Protein AF-A0A6I9Y5V4-F1 (afdb_monomer)

pLDDT: mean 73.1, std 20.0, range [37.16, 97.75]

Solvent-accessible surface area (backbone atoms only — not comparable to full-atom values): 10342 Å² total; per-residue (Å²): 144,79,85,85,80,93,78,86,77,80,75,78,77,78,80,74,72,78,71,80,54,76,65,63,62,58,55,57,69,71,61,66,76,75,81,73,72,85,75,82,72,54,74,66,55,50,51,52,48,50,53,52,52,49,55,50,53,53,50,52,48,31,56,51,66,68,37,91,86,42,64,60,71,66,51,45,74,72,43,96,51,48,67,62,51,52,43,30,58,75,68,46,69,89,68,53,70,66,59,52,52,53,46,42,72,68,62,25,73,72,40,56,54,48,51,48,60,58,56,60,53,62,74,74,69,70,80,81,78,92,78,78,71,80,78,62,62,59,62,54,51,54,53,51,51,55,52,51,56,52,52,57,60,57,60,73,68,69,82,77,129

InterPro domains:
  IPR019358 NEMP family [PF10225] (25-96)
  IPR019358 NEMP family [PTHR13598] (23-137)

Nearest PDB structures (foldseek):
  8g5v-assembly1_K  TM=2.481E-01  e=5.132E+00  Hepatitis B virus
  7pzm-assembly1_D  TM=2.544E-01  e=9.796E+00  Hepatitis B virus ayw/France/Tiollais/1979

Foldseek 3Di:
DDDDDDDPPPPPPPPPPPDPPCVVVVVVVVPPPPPPDDDDDDPVRVVVCVVVVVVVVLVVVLVQCPDPPDPLVVVCVPDPDSPLVVVSSVPDDNDDPVNVVVCCVVCNPVNVVVVCVVVVVVVVPDDDPPDDDPPPVVVVVVVVVVVVVVVVVVVVVPPDD

Organism: NCBI:txid35019

Structure (mmCIF, N/CA/C/O backbone):
data_AF-A0A6I9Y5V4-F1
#
_entry.id   AF-A0A6I9Y5V4-F1
#
loop_
_atom_site.group_PDB
_atom_site.id
_atom_site.type_symbol
_atom_site.label_atom_id
_atom_site.label_alt_id
_atom_site.label_comp_id
_atom_site.label_asym_id
_atom_site.label_entity_id
_atom_site.label_seq_id
_atom_site.pdbx_PDB_ins_code
_atom_site.Cartn_x
_atom_site.Cartn_y
_atom_site.Cartn_z
_atom_site.occupancy
_atom_site.B_iso_or_equiv
_atom_site.auth_seq_id
_atom_site.auth_comp_id
_atom_site.auth_asym_id
_atom_site.auth_atom_id
_atom_site.pdbx_PDB_model_num
ATOM 1 N N . MET A 1 1 ? 68.248 -18.254 -46.760 1.00 48.34 1 MET A N 1
ATOM 2 C CA . MET A 1 1 ? 68.860 -18.888 -45.577 1.00 48.34 1 MET A CA 1
ATOM 3 C C . MET A 1 1 ? 69.108 -17.812 -44.529 1.00 48.34 1 MET A C 1
ATOM 5 O O . MET A 1 1 ? 70.179 -17.240 -44.521 1.00 48.34 1 MET A O 1
ATOM 9 N N . TYR A 1 2 ? 68.088 -17.504 -43.722 1.00 39.59 2 TYR A N 1
ATOM 10 C CA . TYR A 1 2 ? 68.187 -16.904 -42.384 1.00 39.59 2 TYR A CA 1
ATOM 11 C C . TYR A 1 2 ? 66.935 -17.351 -41.604 1.00 39.59 2 TYR A C 1
ATOM 13 O O . TYR A 1 2 ? 65.843 -17.314 -42.178 1.00 39.59 2 TYR A O 1
ATOM 21 N N . PRO A 1 3 ? 67.082 -17.871 -40.374 1.00 49.44 3 PRO A N 1
ATOM 22 C CA . PRO A 1 3 ? 66.002 -18.517 -39.633 1.00 49.44 3 PRO A CA 1
ATOM 23 C C . PRO A 1 3 ? 65.113 -17.515 -38.881 1.00 49.44 3 PRO A C 1
ATOM 25 O O . PRO A 1 3 ? 65.566 -16.465 -38.434 1.00 49.44 3 PRO A O 1
ATOM 28 N N . ILE A 1 4 ? 63.848 -17.897 -38.708 1.00 50.53 4 ILE A N 1
ATOM 29 C CA . ILE A 1 4 ? 62.885 -17.301 -37.772 1.00 50.53 4 ILE A CA 1
ATOM 30 C C . ILE A 1 4 ? 63.224 -17.818 -36.358 1.00 50.53 4 ILE A C 1
ATOM 32 O O . ILE A 1 4 ? 63.653 -18.967 -36.229 1.00 50.53 4 ILE A O 1
ATOM 36 N N . PRO A 1 5 ? 62.980 -17.042 -35.289 1.00 52.78 5 PRO A N 1
ATOM 37 C CA . PRO A 1 5 ? 62.031 -17.569 -34.312 1.00 52.78 5 PRO A CA 1
ATOM 38 C C . PRO A 1 5 ? 61.052 -16.514 -33.788 1.00 52.78 5 PRO A C 1
ATOM 40 O O . PRO A 1 5 ? 61.414 -15.429 -33.337 1.00 52.78 5 PRO A O 1
ATOM 43 N N . PHE A 1 6 ? 59.779 -16.902 -33.821 1.00 48.88 6 PHE A N 1
ATOM 44 C CA . PHE A 1 6 ? 58.687 -16.297 -33.081 1.00 48.88 6 PHE A CA 1
ATOM 45 C C . PHE A 1 6 ? 58.982 -16.373 -31.579 1.00 48.88 6 PHE A C 1
ATOM 47 O O . PHE A 1 6 ? 59.198 -17.456 -31.040 1.00 48.88 6 PHE A O 1
ATOM 54 N N . GLY A 1 7 ? 58.943 -15.227 -30.905 1.00 45.19 7 GLY A N 1
ATOM 55 C CA . GLY A 1 7 ? 59.031 -15.120 -29.452 1.00 45.19 7 GLY A CA 1
ATOM 56 C C . GLY A 1 7 ? 57.917 -14.225 -28.922 1.00 45.19 7 GLY A C 1
ATOM 57 O O . GLY A 1 7 ? 58.165 -13.084 -28.551 1.00 45.19 7 GLY A O 1
ATOM 58 N N . PHE A 1 8 ? 56.676 -14.719 -28.905 1.00 43.25 8 PHE A N 1
ATOM 59 C CA . PHE A 1 8 ? 55.602 -14.083 -28.140 1.00 43.25 8 PHE A CA 1
ATOM 60 C C . PHE A 1 8 ? 55.718 -14.533 -26.682 1.00 43.25 8 PHE A C 1
ATOM 62 O O . PHE A 1 8 ? 55.205 -15.576 -26.285 1.00 43.25 8 PHE A O 1
ATOM 69 N N . GLN A 1 9 ? 56.426 -13.743 -25.876 1.00 44.72 9 GLN A N 1
ATOM 70 C CA . GLN A 1 9 ? 56.442 -13.904 -24.428 1.00 44.72 9 GLN A CA 1
ATOM 71 C C . GLN A 1 9 ? 55.086 -13.436 -23.872 1.00 44.72 9 GLN A C 1
ATOM 73 O O . GLN A 1 9 ? 54.859 -12.237 -23.706 1.00 44.72 9 GLN A O 1
ATOM 78 N N . ILE A 1 10 ? 54.178 -14.363 -23.558 1.00 51.84 10 ILE A N 1
ATOM 79 C CA . ILE A 1 10 ? 53.015 -14.052 -22.718 1.00 51.84 10 ILE A CA 1
ATOM 80 C C . ILE A 1 10 ? 53.559 -13.776 -21.313 1.00 51.84 10 ILE A C 1
ATOM 8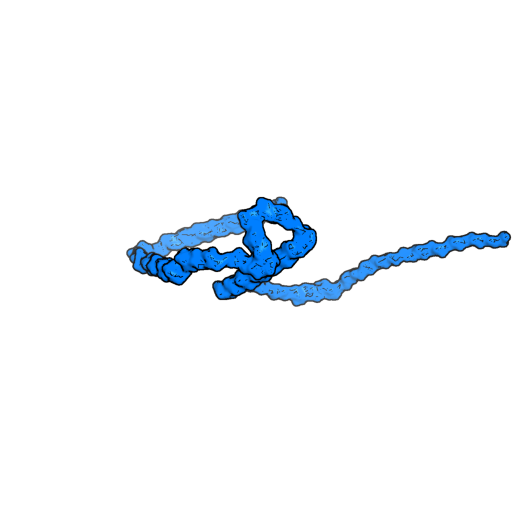2 O O . ILE A 1 10 ? 53.843 -14.693 -20.545 1.00 51.84 10 ILE A O 1
ATOM 86 N N . ARG A 1 11 ? 53.760 -12.500 -20.971 1.00 47.22 11 ARG A N 1
ATOM 87 C CA . ARG A 1 11 ? 53.973 -12.102 -19.577 1.00 47.22 11 ARG A CA 1
ATOM 88 C C . ARG A 1 11 ? 52.637 -12.302 -18.871 1.00 47.22 11 ARG A C 1
ATOM 90 O O . ARG A 1 11 ? 51.724 -11.503 -19.058 1.00 47.22 11 ARG A O 1
ATOM 97 N N . SER A 1 12 ? 52.507 -13.375 -18.092 1.00 46.12 12 SER A N 1
ATOM 98 C CA . SER A 1 12 ? 51.396 -13.519 -17.158 1.00 46.12 12 SER A CA 1
ATOM 99 C C . SER A 1 12 ? 51.428 -12.319 -16.213 1.00 46.12 12 SER A C 1
ATOM 101 O O . SER A 1 12 ? 52.337 -12.192 -15.388 1.00 46.12 12 SER A O 1
ATOM 103 N N . ALA A 1 13 ? 50.463 -11.415 -16.342 1.00 49.06 13 ALA A N 1
ATOM 104 C CA . ALA A 1 13 ? 50.184 -10.461 -15.289 1.00 49.06 13 ALA A CA 1
ATOM 105 C C . ALA A 1 13 ? 49.604 -11.272 -14.127 1.00 49.06 13 ALA A C 1
ATOM 107 O O . ALA A 1 13 ? 48.430 -11.631 -14.129 1.00 49.06 13 ALA A O 1
ATOM 108 N N . ILE A 1 14 ? 50.455 -11.633 -13.167 1.00 57.59 14 ILE A N 1
ATOM 109 C CA . ILE A 1 14 ? 49.992 -12.055 -11.850 1.00 57.59 14 ILE A CA 1
ATOM 110 C C . ILE A 1 14 ? 49.216 -10.853 -11.320 1.00 57.59 14 ILE A C 1
ATOM 112 O O . ILE A 1 14 ? 49.801 -9.819 -10.999 1.00 57.59 14 ILE A O 1
ATOM 116 N N . PHE A 1 15 ? 47.890 -10.959 -11.313 1.00 41.75 15 PHE A N 1
ATOM 117 C CA . PHE A 1 15 ? 47.042 -10.031 -10.590 1.00 41.75 15 PHE A CA 1
A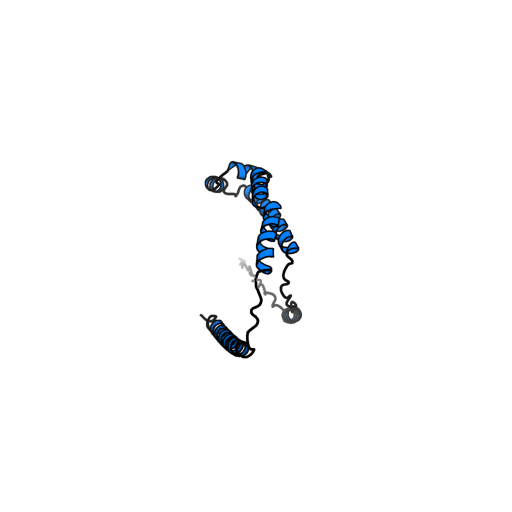TOM 118 C C . PHE A 1 15 ? 47.315 -10.281 -9.110 1.00 41.75 15 PHE A C 1
ATOM 120 O O . PHE A 1 15 ? 46.701 -11.137 -8.474 1.00 41.75 15 PHE A O 1
ATOM 127 N N . THR A 1 16 ? 48.329 -9.601 -8.580 1.00 54.75 16 THR A N 1
ATOM 128 C CA . THR A 1 16 ? 48.567 -9.535 -7.146 1.00 54.75 16 THR A CA 1
ATOM 129 C C . THR A 1 16 ? 47.340 -8.869 -6.550 1.00 54.75 16 THR A C 1
ATOM 131 O O . THR A 1 16 ? 47.178 -7.654 -6.652 1.00 54.75 16 THR A O 1
ATOM 134 N N . VAL A 1 17 ? 46.455 -9.671 -5.958 1.00 59.97 17 VAL A N 1
ATOM 135 C CA . VAL A 1 17 ? 45.431 -9.173 -5.042 1.00 59.97 17 VAL A CA 1
ATOM 136 C C . VAL A 1 17 ? 46.154 -8.300 -4.015 1.00 59.97 17 VAL A C 1
ATOM 138 O O . VAL A 1 17 ? 47.064 -8.806 -3.350 1.00 59.97 17 VAL A O 1
ATOM 141 N N . PRO A 1 18 ? 45.845 -6.994 -3.909 1.00 53.81 18 PRO A N 1
ATOM 142 C CA . PRO A 1 18 ? 46.470 -6.166 -2.900 1.00 53.81 18 PRO A CA 1
ATOM 143 C C . PRO A 1 18 ? 46.123 -6.780 -1.549 1.00 53.81 18 PRO A C 1
ATOM 145 O O . PRO A 1 18 ? 44.965 -6.801 -1.133 1.00 53.81 18 PRO A O 1
ATOM 148 N N . SER A 1 19 ? 47.144 -7.348 -0.908 1.00 60.28 19 SER A N 1
ATOM 149 C CA . SER A 1 19 ? 47.085 -7.802 0.472 1.00 60.28 19 SER A CA 1
ATOM 150 C C . SER A 1 19 ? 46.523 -6.645 1.282 1.00 60.28 19 SER A C 1
ATOM 152 O O . SER A 1 19 ? 47.132 -5.572 1.304 1.00 60.28 19 SER A O 1
ATOM 154 N N . LEU A 1 20 ? 45.333 -6.836 1.866 1.00 59.53 20 LEU A N 1
ATOM 155 C CA . LEU A 1 20 ? 44.735 -5.867 2.775 1.00 59.53 20 LEU A CA 1
ATOM 156 C C . LEU A 1 20 ? 45.794 -5.549 3.825 1.00 59.53 20 LEU A C 1
ATOM 158 O O . LEU A 1 20 ? 46.107 -6.382 4.681 1.00 59.53 20 LEU A O 1
ATOM 162 N N . SER A 1 21 ? 46.388 -4.364 3.714 1.00 62.28 21 SER A N 1
ATOM 163 C CA . SER A 1 21 ? 47.458 -3.956 4.604 1.00 62.28 21 SER A CA 1
ATOM 164 C C . SER A 1 21 ? 46.948 -4.040 6.053 1.00 62.28 21 SER A C 1
ATOM 166 O O . SER A 1 21 ? 45.770 -3.766 6.312 1.00 62.28 21 SER A O 1
ATOM 168 N N . PRO A 1 22 ? 47.799 -4.395 7.036 1.00 59.22 22 PRO A N 1
ATOM 169 C CA . PRO A 1 22 ? 47.404 -4.525 8.449 1.00 59.22 22 PRO A CA 1
ATOM 170 C C . PRO A 1 22 ? 46.759 -3.262 9.046 1.00 59.22 22 PRO A C 1
ATOM 172 O O . PRO A 1 22 ? 46.177 -3.298 10.129 1.00 59.22 22 PRO A O 1
ATOM 175 N N . TRP A 1 23 ? 46.860 -2.144 8.330 1.00 53.88 23 TRP A N 1
ATOM 176 C CA . TRP A 1 23 ? 46.296 -0.849 8.666 1.00 53.88 23 TRP A CA 1
ATOM 177 C C . TRP A 1 23 ? 44.762 -0.861 8.580 1.00 53.88 23 TRP A C 1
ATOM 179 O O . TRP A 1 23 ? 44.110 -0.295 9.454 1.00 53.88 23 TRP A O 1
ATOM 189 N N . PHE A 1 24 ? 44.173 -1.595 7.624 1.00 56.81 24 PHE A N 1
ATOM 190 C CA . PHE A 1 24 ? 42.713 -1.741 7.518 1.00 56.81 24 PHE A CA 1
ATOM 191 C C . PHE A 1 24 ? 42.113 -2.543 8.683 1.00 56.81 24 PHE A C 1
ATOM 193 O O . PHE A 1 24 ? 40.995 -2.268 9.113 1.00 56.81 24 PHE A O 1
ATOM 200 N N . ARG A 1 25 ? 42.870 -3.491 9.258 1.00 57.28 25 ARG A N 1
ATOM 201 C CA . ARG A 1 25 ? 42.417 -4.297 10.407 1.00 57.28 25 ARG A CA 1
ATOM 202 C C . ARG A 1 25 ? 42.378 -3.504 11.714 1.00 57.28 25 ARG A C 1
ATOM 204 O O . ARG A 1 25 ? 41.476 -3.719 12.513 1.00 57.28 25 ARG A O 1
ATOM 211 N N . LYS A 1 26 ? 43.318 -2.575 11.926 1.00 58.84 26 LYS A N 1
ATOM 212 C CA . LYS A 1 26 ? 43.318 -1.697 13.111 1.00 58.84 26 LYS A CA 1
ATOM 213 C C . LYS A 1 26 ? 42.186 -0.673 13.072 1.00 58.84 26 LYS A C 1
ATOM 215 O O . LYS A 1 26 ? 41.591 -0.411 14.107 1.00 58.84 26 LYS A O 1
ATOM 220 N N . ALA A 1 27 ? 41.848 -0.139 11.897 1.00 61.69 27 ALA A N 1
ATOM 221 C CA . ALA A 1 27 ? 40.747 0.815 11.757 1.00 61.69 27 ALA A CA 1
ATOM 222 C C . ALA A 1 27 ? 39.379 0.199 12.110 1.00 61.69 27 ALA A C 1
ATOM 224 O O . ALA A 1 27 ? 38.566 0.847 12.764 1.00 61.69 27 ALA A O 1
ATOM 225 N N . ALA A 1 28 ? 39.155 -1.074 11.765 1.00 61.22 28 ALA A N 1
ATOM 226 C CA . ALA A 1 28 ? 37.925 -1.796 12.102 1.00 61.22 28 ALA A CA 1
ATOM 227 C C . ALA A 1 28 ? 37.711 -1.982 13.619 1.00 61.22 28 ALA A C 1
ATOM 229 O O . ALA A 1 28 ? 36.580 -2.160 14.052 1.00 61.22 28 ALA A O 1
ATOM 230 N N . GLN A 1 29 ? 38.774 -1.903 14.430 1.00 60.25 29 GLN A N 1
ATOM 231 C CA . GLN A 1 29 ? 38.691 -2.008 15.890 1.00 60.25 29 GLN A CA 1
ATOM 232 C C . GLN A 1 29 ? 38.259 -0.699 16.572 1.00 60.25 29 GLN A C 1
ATOM 234 O O . GLN A 1 29 ? 37.853 -0.721 17.726 1.00 60.25 29 GLN A O 1
ATOM 239 N N . TYR A 1 30 ? 38.313 0.438 15.873 1.00 61.69 30 TYR A N 1
ATOM 240 C CA . TYR A 1 30 ? 37.802 1.717 16.385 1.00 61.69 30 TYR A CA 1
ATOM 241 C C . TYR A 1 30 ? 36.347 1.975 15.989 1.00 61.69 30 TYR A C 1
ATOM 243 O O . TYR A 1 30 ? 35.679 2.793 16.614 1.00 61.69 30 TYR A O 1
ATOM 251 N N . PHE A 1 31 ? 35.833 1.248 14.996 1.00 59.91 31 PHE A N 1
ATOM 252 C CA . PHE A 1 31 ? 34.408 1.197 14.699 1.00 59.91 31 PHE A CA 1
ATOM 253 C C . PHE A 1 31 ? 33.753 0.141 15.585 1.00 59.91 31 PHE A C 1
ATOM 255 O O . PHE A 1 31 ? 33.376 -0.938 15.139 1.00 59.91 31 PHE A O 1
ATOM 262 N N . HIS A 1 32 ? 33.628 0.464 16.868 1.00 63.56 32 HIS A N 1
ATOM 263 C CA . HIS A 1 32 ? 32.589 -0.137 17.685 1.00 63.56 32 HIS A CA 1
ATOM 264 C C . HIS A 1 32 ? 31.292 0.585 17.311 1.00 63.56 32 HIS A C 1
ATOM 266 O O . HIS A 1 32 ? 31.144 1.740 17.712 1.00 63.56 32 HIS A O 1
ATOM 272 N N . PRO A 1 33 ? 30.374 -0.011 16.520 1.00 67.44 33 PRO A N 1
ATOM 273 C CA . PRO A 1 33 ? 29.029 0.528 16.465 1.00 67.44 33 PRO A CA 1
ATOM 274 C C . PRO A 1 33 ? 28.529 0.475 17.902 1.00 67.44 33 PRO A C 1
ATOM 276 O O . PRO A 1 33 ? 28.406 -0.606 18.488 1.00 67.44 33 PRO A O 1
ATOM 279 N N . GLU A 1 34 ? 28.356 1.648 18.502 1.00 70.81 34 GLU A N 1
ATOM 280 C CA . GLU A 1 34 ? 27.633 1.770 19.751 1.00 70.81 34 GLU A CA 1
ATOM 281 C C . GLU A 1 34 ? 26.348 0.977 19.557 1.00 70.81 34 GLU A C 1
ATOM 283 O O . GLU A 1 34 ? 25.650 1.157 18.554 1.00 70.81 34 GLU A O 1
ATOM 288 N N . LYS A 1 35 ? 26.141 -0.033 20.406 1.00 67.12 35 LYS A N 1
ATOM 289 C CA . LYS A 1 35 ? 24.981 -0.908 20.300 1.00 67.12 35 LYS A CA 1
ATOM 290 C C . LYS A 1 35 ? 23.780 -0.019 20.571 1.00 67.12 35 LYS A C 1
ATOM 292 O O . LYS A 1 35 ? 23.446 0.208 21.727 1.00 67.12 35 LYS A O 1
ATOM 297 N N . LEU A 1 36 ? 23.202 0.539 19.512 1.00 72.69 36 LEU A N 1
ATOM 298 C CA . LEU A 1 36 ? 21.958 1.275 19.583 1.00 72.69 36 LEU A CA 1
ATOM 299 C C . LEU A 1 36 ? 20.943 0.266 20.097 1.00 72.69 36 LEU A C 1
ATOM 301 O O . LEU A 1 36 ? 20.575 -0.669 19.382 1.00 72.69 36 LEU A O 1
ATOM 305 N N . GLU A 1 37 ? 20.583 0.392 21.371 1.00 78.19 37 GLU A N 1
ATOM 306 C CA . GLU A 1 37 ? 19.477 -0.381 21.899 1.00 78.19 37 GLU A CA 1
ATOM 307 C C . GLU A 1 37 ? 18.257 -0.054 21.033 1.00 78.19 37 GLU A C 1
ATOM 309 O O . GLU A 1 37 ? 17.994 1.128 20.776 1.00 78.19 37 GLU A O 1
ATOM 314 N N . PRO A 1 38 ? 17.553 -1.068 20.499 1.00 77.12 38 PRO A N 1
ATOM 315 C CA . PRO A 1 38 ? 16.382 -0.819 19.681 1.00 77.12 38 PRO A CA 1
ATOM 316 C C . PRO A 1 38 ? 15.357 -0.057 20.523 1.00 77.12 38 PRO A C 1
ATOM 318 O O . PRO A 1 38 ? 14.789 -0.586 21.477 1.00 77.12 38 PRO A O 1
ATOM 321 N N . ARG A 1 39 ? 15.156 1.219 20.183 1.00 87.50 39 ARG A N 1
ATOM 322 C CA . ARG A 1 39 ? 14.133 2.063 20.796 1.00 87.50 39 ARG A CA 1
ATOM 323 C C . ARG A 1 39 ? 12.764 1.578 20.327 1.00 87.50 39 ARG A C 1
ATOM 325 O O . ARG A 1 39 ? 12.545 1.448 19.123 1.00 87.50 39 ARG A O 1
ATOM 332 N N . TYR A 1 40 ? 11.842 1.359 21.262 1.00 89.25 40 TYR A N 1
ATOM 333 C CA . TYR A 1 40 ? 10.440 1.117 20.927 1.00 89.25 40 TYR A CA 1
ATOM 334 C C . TYR A 1 40 ? 9.820 2.363 20.290 1.00 89.25 40 TYR A C 1
ATOM 336 O O . TYR A 1 40 ? 10.083 3.487 20.724 1.00 89.25 40 TYR A O 1
ATOM 344 N N . LEU A 1 41 ? 9.008 2.152 19.258 1.00 91.50 41 LEU A N 1
ATOM 345 C CA . LEU A 1 41 ? 8.246 3.223 18.631 1.00 91.50 41 LEU A CA 1
ATOM 346 C C . LEU A 1 41 ? 7.101 3.643 19.549 1.00 91.50 41 LEU A C 1
ATOM 348 O O . LEU A 1 41 ? 6.532 2.817 20.267 1.00 91.50 41 LEU A O 1
ATOM 352 N N . THR A 1 42 ? 6.750 4.923 19.503 1.00 95.00 42 THR A N 1
ATOM 353 C CA . THR A 1 42 ? 5.455 5.367 20.020 1.00 95.00 42 THR A CA 1
ATOM 354 C C . THR A 1 42 ? 4.334 4.880 19.097 1.00 95.00 42 THR A C 1
ATOM 356 O O . THR A 1 42 ? 4.567 4.586 17.923 1.00 95.00 42 THR A O 1
ATOM 359 N N . GLU A 1 43 ? 3.104 4.808 19.612 1.00 94.12 43 GLU A N 1
ATOM 360 C CA . GLU A 1 43 ? 1.933 4.408 18.814 1.00 94.12 43 GLU A CA 1
ATOM 361 C C . GLU A 1 43 ? 1.770 5.287 17.564 1.00 94.12 43 GLU A C 1
ATOM 363 O O . GLU A 1 43 ? 1.506 4.798 16.466 1.00 94.12 43 GLU A O 1
ATOM 368 N N . ASP A 1 44 ? 2.017 6.590 17.711 1.00 94.94 44 ASP A N 1
ATOM 369 C CA . ASP A 1 44 ? 1.926 7.536 16.606 1.00 94.94 44 ASP A CA 1
ATOM 370 C C . ASP A 1 44 ? 2.993 7.293 15.530 1.00 94.94 44 ASP A C 1
ATOM 372 O O . ASP A 1 44 ? 2.673 7.325 14.342 1.00 94.94 44 ASP A O 1
ATOM 376 N N . GLU A 1 45 ? 4.237 7.000 15.932 1.00 95.88 45 GLU A N 1
ATOM 377 C CA . GLU A 1 45 ? 5.330 6.671 15.007 1.00 95.88 45 GLU A CA 1
ATOM 378 C C . GLU A 1 45 ? 5.048 5.368 14.253 1.00 95.88 45 GLU A C 1
ATOM 380 O O . GLU A 1 45 ? 5.295 5.276 13.051 1.00 95.88 45 GLU A O 1
ATOM 385 N N . TYR A 1 46 ? 4.525 4.357 14.950 1.00 95.38 46 TYR A N 1
ATOM 386 C CA . TYR A 1 46 ? 4.162 3.081 14.341 1.00 95.38 46 TYR A CA 1
ATOM 387 C C . TYR A 1 46 ? 3.064 3.259 13.287 1.00 95.38 46 TYR A C 1
ATOM 389 O O . TYR A 1 46 ? 3.180 2.754 12.168 1.00 95.38 46 TYR A O 1
ATOM 397 N N . ARG A 1 47 ? 2.026 4.031 13.619 1.00 95.19 47 ARG A N 1
ATOM 398 C CA . ARG A 1 47 ? 0.920 4.331 12.710 1.00 95.19 47 ARG A CA 1
ATOM 399 C C . ARG A 1 47 ? 1.387 5.113 11.478 1.00 95.19 47 ARG A C 1
ATOM 401 O O . ARG A 1 47 ? 1.067 4.714 10.361 1.00 95.19 47 ARG A O 1
ATOM 408 N N . GLU A 1 48 ? 2.197 6.159 11.655 1.00 97.19 48 GLU A N 1
ATOM 409 C CA . GLU A 1 48 ? 2.747 6.950 10.541 1.00 97.19 48 GLU A CA 1
ATOM 410 C C . GLU A 1 48 ? 3.638 6.107 9.614 1.00 97.19 48 GLU A C 1
ATOM 412 O O . GLU A 1 48 ? 3.546 6.210 8.385 1.00 97.19 48 GLU A O 1
ATOM 417 N N . GLN A 1 49 ? 4.479 5.235 10.180 1.00 97.19 49 GLN A N 1
ATOM 418 C CA . GLN A 1 49 ? 5.275 4.300 9.383 1.00 97.19 49 GLN A CA 1
ATOM 419 C C . GLN A 1 49 ? 4.393 3.327 8.609 1.00 97.19 49 GLN A C 1
ATOM 421 O O . GLN A 1 49 ? 4.636 3.098 7.425 1.00 97.19 49 GLN A O 1
ATOM 426 N N . GLY A 1 50 ? 3.352 2.790 9.249 1.00 96.88 50 GLY A N 1
ATOM 427 C CA . GLY A 1 50 ? 2.384 1.916 8.598 1.00 96.88 50 GLY A CA 1
ATOM 428 C C . GLY A 1 50 ? 1.736 2.587 7.389 1.00 96.88 50 GLY A C 1
ATOM 429 O O . GLY A 1 50 ? 1.706 2.003 6.305 1.00 96.88 50 GLY A O 1
ATOM 430 N N . GLU A 1 51 ? 1.283 3.831 7.540 1.00 96.69 51 GLU A N 1
ATOM 431 C CA . GLU A 1 51 ? 0.699 4.620 6.450 1.00 96.69 51 GLU A CA 1
ATOM 432 C C . GLU A 1 51 ? 1.712 4.858 5.320 1.00 96.69 51 GLU A C 1
ATOM 434 O O . GLU A 1 51 ? 1.429 4.571 4.152 1.00 96.69 51 GLU A O 1
ATOM 439 N N . THR A 1 52 ? 2.916 5.318 5.664 1.00 97.75 52 THR A N 1
ATOM 440 C CA . THR A 1 52 ? 3.961 5.673 4.695 1.00 97.75 52 THR A CA 1
ATOM 441 C C . THR A 1 52 ? 4.444 4.462 3.897 1.00 97.75 52 THR A C 1
ATOM 443 O O . THR A 1 52 ? 4.496 4.507 2.664 1.00 97.75 52 THR A O 1
ATOM 446 N N . GLU A 1 53 ? 4.762 3.358 4.574 1.00 97.56 53 GLU A N 1
ATOM 447 C CA . GLU A 1 53 ? 5.230 2.133 3.920 1.00 97.56 53 GLU A CA 1
ATOM 448 C C . GLU A 1 53 ? 4.114 1.474 3.105 1.00 97.56 53 GLU A C 1
ATOM 450 O O . GLU A 1 53 ? 4.371 0.983 2.005 1.00 97.56 53 GLU A O 1
ATOM 455 N N . THR A 1 54 ? 2.857 1.534 3.564 1.00 96.12 54 THR A N 1
ATOM 456 C CA . THR A 1 54 ? 1.713 1.033 2.783 1.00 96.12 54 THR A CA 1
ATOM 457 C C . THR A 1 54 ? 1.552 1.815 1.482 1.00 96.12 54 THR A C 1
ATOM 459 O O . THR A 1 54 ? 1.433 1.215 0.412 1.00 96.12 54 THR A O 1
ATOM 462 N N . VAL A 1 55 ? 1.585 3.151 1.536 1.00 96.12 55 VAL A N 1
ATOM 463 C CA . VAL A 1 55 ? 1.473 4.000 0.338 1.00 96.12 55 VAL A CA 1
ATOM 464 C C . VAL A 1 55 ? 2.607 3.711 -0.643 1.00 96.12 55 VAL A C 1
ATOM 466 O O . VAL A 1 55 ? 2.361 3.538 -1.840 1.00 96.12 55 VAL A O 1
ATOM 469 N N . LYS A 1 56 ? 3.838 3.609 -0.138 1.00 97.69 56 LYS A N 1
ATOM 470 C CA . LYS A 1 56 ? 5.019 3.306 -0.945 1.00 97.69 56 LYS A CA 1
ATOM 471 C C . LYS A 1 56 ? 4.926 1.928 -1.606 1.00 97.69 56 LYS A C 1
ATOM 473 O O . LYS A 1 56 ? 5.079 1.833 -2.822 1.00 97.69 56 LYS A O 1
ATOM 478 N N . ALA A 1 57 ? 4.607 0.883 -0.843 1.00 97.38 57 ALA A N 1
ATOM 479 C CA . ALA A 1 57 ? 4.481 -0.479 -1.358 1.00 97.38 57 ALA A CA 1
ATOM 480 C C . ALA A 1 57 ? 3.377 -0.598 -2.423 1.00 97.38 57 ALA A C 1
ATOM 482 O O . ALA A 1 57 ? 3.539 -1.305 -3.420 1.00 97.38 57 ALA A O 1
ATOM 483 N N . LEU A 1 58 ? 2.262 0.121 -2.255 1.00 96.88 58 LEU A N 1
ATOM 484 C CA . LEU A 1 58 ? 1.194 0.157 -3.254 1.00 96.88 58 LEU A CA 1
ATOM 485 C C . LEU A 1 58 ? 1.639 0.826 -4.558 1.00 96.88 58 LEU A C 1
ATOM 487 O O . LEU A 1 58 ? 1.254 0.364 -5.633 1.00 96.88 58 LEU A O 1
ATOM 491 N N . GLU A 1 59 ? 2.444 1.886 -4.495 1.00 96.38 59 GLU A N 1
ATOM 492 C CA . GLU A 1 59 ? 2.965 2.531 -5.702 1.00 96.38 59 GLU A CA 1
ATOM 493 C C . GLU A 1 59 ? 3.998 1.656 -6.418 1.00 96.38 59 GLU A C 1
ATOM 495 O O . GLU A 1 59 ? 3.921 1.473 -7.636 1.00 96.38 59 GLU A O 1
ATOM 500 N N . GLU A 1 60 ? 4.904 1.030 -5.668 1.00 96.38 60 GLU A N 1
ATOM 501 C CA . GLU A 1 60 ? 5.840 0.039 -6.207 1.00 96.38 60 GLU A CA 1
ATOM 502 C C . GLU A 1 60 ? 5.094 -1.114 -6.895 1.00 96.38 60 GLU A C 1
ATOM 504 O O . GLU A 1 60 ? 5.447 -1.513 -8.010 1.00 96.38 60 GLU A O 1
ATOM 509 N N . LEU A 1 61 ? 3.998 -1.590 -6.295 1.00 95.25 61 LEU A N 1
ATOM 510 C CA . LEU A 1 61 ? 3.133 -2.603 -6.892 1.00 95.25 61 LEU A CA 1
ATOM 511 C C . LEU A 1 61 ? 2.506 -2.125 -8.210 1.00 95.25 61 LEU A C 1
ATOM 513 O O . LEU A 1 61 ? 2.463 -2.891 -9.175 1.00 95.25 61 LEU A O 1
ATOM 517 N N . ARG A 1 62 ? 2.042 -0.871 -8.302 1.00 95.31 62 ARG A N 1
ATOM 518 C CA . ARG A 1 62 ? 1.511 -0.321 -9.566 1.00 95.31 62 ARG A CA 1
ATOM 519 C C . ARG A 1 62 ? 2.574 -0.300 -10.654 1.00 95.31 62 ARG A C 1
ATOM 521 O O . ARG A 1 62 ? 2.295 -0.703 -11.784 1.00 95.31 62 ARG A O 1
ATOM 528 N N . VAL A 1 63 ? 3.780 0.157 -10.324 1.00 94.88 63 VAL A N 1
ATOM 529 C CA . VAL A 1 63 ? 4.906 0.205 -11.266 1.00 94.88 63 VAL A CA 1
ATOM 530 C C . VAL A 1 63 ? 5.256 -1.201 -11.747 1.00 94.88 63 VAL A C 1
ATOM 532 O O . VAL A 1 63 ? 5.405 -1.415 -12.951 1.00 94.88 63 VAL A O 1
ATOM 535 N N . PHE A 1 64 ? 5.311 -2.173 -10.835 1.00 94.94 64 PHE A N 1
ATOM 536 C CA . PHE A 1 64 ? 5.565 -3.570 -11.169 1.00 94.94 64 PHE A CA 1
ATOM 537 C C . PHE A 1 64 ? 4.517 -4.126 -12.141 1.00 94.94 64 PHE A C 1
ATOM 539 O O . PHE A 1 64 ? 4.874 -4.694 -13.171 1.00 94.94 64 PHE A O 1
ATOM 546 N N . CYS A 1 65 ? 3.232 -3.891 -11.875 1.00 93.38 65 CYS A N 1
ATOM 547 C CA . CYS A 1 65 ? 2.134 -4.354 -12.725 1.00 93.38 65 CYS A CA 1
ATOM 548 C C . CYS A 1 65 ? 2.105 -3.699 -14.118 1.00 93.38 65 CYS A C 1
ATOM 550 O O . CYS A 1 65 ? 1.536 -4.267 -15.048 1.00 93.38 65 CYS A O 1
ATOM 552 N N . ARG A 1 66 ? 2.700 -2.510 -14.282 1.00 91.25 66 ARG A N 1
ATOM 553 C CA . ARG A 1 66 ? 2.813 -1.817 -15.580 1.00 91.25 66 ARG A CA 1
ATOM 554 C C . ARG A 1 66 ? 3.968 -2.333 -16.439 1.00 91.25 66 ARG A C 1
ATOM 556 O O . ARG A 1 66 ? 4.042 -1.996 -17.619 1.00 91.25 66 ARG A O 1
ATOM 563 N N . ASN A 1 67 ? 4.875 -3.123 -15.871 1.00 93.56 67 ASN A N 1
ATOM 564 C CA . ASN A 1 67 ? 6.025 -3.646 -16.593 1.00 93.56 67 ASN A CA 1
ATOM 565 C C . ASN A 1 67 ? 5.592 -4.737 -17.598 1.00 93.56 67 ASN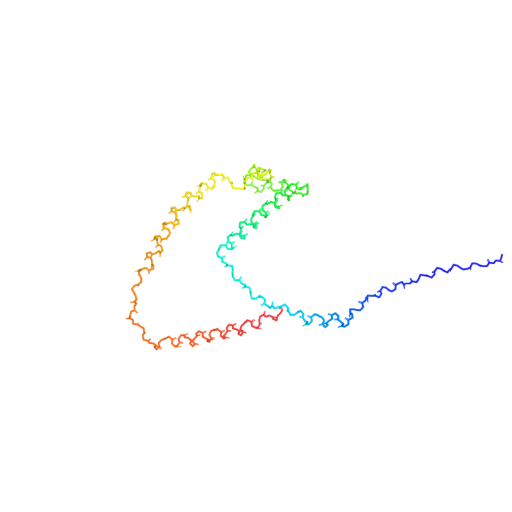 A C 1
ATOM 567 O O . ASN A 1 67 ? 4.835 -5.630 -17.220 1.00 93.56 67 ASN A O 1
ATOM 571 N N . PRO A 1 68 ? 6.084 -4.74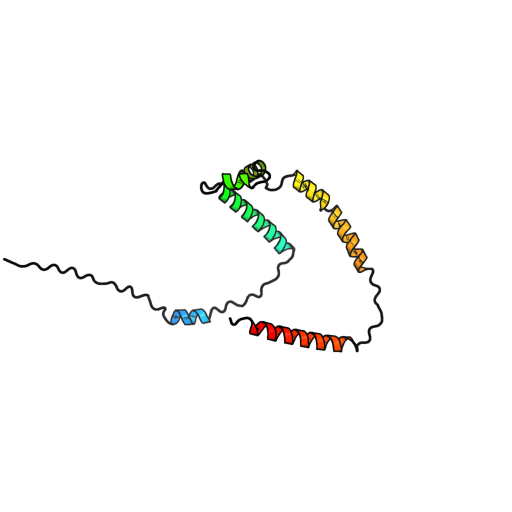3 -18.853 1.00 90.56 68 PRO A N 1
ATOM 572 C CA . PRO A 1 68 ? 5.789 -5.804 -19.824 1.00 90.56 68 PRO A CA 1
ATOM 573 C C . PRO A 1 68 ? 6.198 -7.223 -19.390 1.00 90.56 68 PRO A C 1
ATOM 575 O O . PRO A 1 68 ? 5.679 -8.187 -19.947 1.00 90.56 68 PRO A O 1
ATOM 578 N N . THR A 1 69 ? 7.105 -7.389 -18.421 1.00 93.69 69 THR A N 1
ATOM 579 C CA . THR A 1 69 ? 7.437 -8.711 -17.851 1.00 93.69 69 THR A CA 1
ATOM 580 C C . THR A 1 69 ? 6.438 -9.204 -16.805 1.00 93.69 69 THR A C 1
ATOM 582 O O . THR A 1 69 ? 6.547 -10.348 -16.358 1.00 93.69 69 THR A O 1
ATOM 585 N N . PHE A 1 70 ? 5.461 -8.387 -16.407 1.00 93.12 70 PHE A N 1
ATOM 586 C CA . PHE A 1 70 ? 4.447 -8.785 -15.441 1.00 93.12 70 PHE A CA 1
ATOM 587 C C . PHE A 1 70 ? 3.515 -9.865 -16.026 1.00 93.12 70 PHE A C 1
ATOM 589 O O . PHE A 1 70 ? 2.968 -9.687 -17.118 1.00 93.12 70 PHE A O 1
ATOM 596 N N . PRO A 1 71 ? 3.277 -10.987 -15.317 1.00 93.12 71 PRO A N 1
ATOM 597 C CA . PRO A 1 71 ? 2.391 -12.050 -15.788 1.00 93.12 71 PRO A CA 1
ATOM 598 C C . PRO A 1 71 ? 0.902 -11.681 -15.614 1.00 93.12 71 PRO A C 1
ATOM 600 O O . PRO A 1 71 ? 0.177 -12.298 -14.828 1.00 93.12 71 PRO A O 1
ATOM 603 N N . SER A 1 72 ? 0.423 -10.699 -16.384 1.00 91.31 72 SER A N 1
ATOM 604 C CA . SER A 1 72 ? -0.921 -10.108 -16.266 1.00 91.31 72 SER A CA 1
ATOM 605 C C . SER A 1 72 ? -2.055 -11.133 -16.305 1.00 91.31 72 SER A C 1
ATOM 607 O O . SER A 1 72 ? -2.984 -11.061 -15.503 1.00 91.31 72 SER A O 1
ATOM 609 N N . TRP A 1 73 ? -1.976 -12.126 -17.197 1.00 89.88 73 TRP A N 1
ATOM 610 C CA . TRP A 1 73 ? -3.042 -13.124 -17.353 1.00 89.88 73 TRP A CA 1
ATOM 611 C C . TRP A 1 73 ? -3.141 -14.077 -16.156 1.00 89.88 73 TRP A C 1
ATOM 613 O O . TRP A 1 73 ? -4.233 -14.468 -15.754 1.00 89.88 73 TRP A O 1
ATOM 623 N N . VAL A 1 74 ? -2.002 -14.408 -15.539 1.00 94.19 74 VAL A N 1
ATOM 624 C CA . VAL A 1 74 ? -1.956 -15.253 -14.336 1.00 94.19 74 VAL A CA 1
ATOM 625 C C . VAL A 1 74 ? -2.551 -14.513 -13.142 1.00 94.19 74 VAL A C 1
ATOM 627 O O . VAL A 1 74 ? -3.263 -15.116 -12.340 1.00 94.19 74 VAL A O 1
ATOM 630 N N . ALA A 1 75 ? -2.280 -13.211 -13.027 1.00 92.75 75 ALA A N 1
ATOM 631 C CA . ALA A 1 75 ? -2.862 -12.377 -11.985 1.00 92.75 75 ALA A CA 1
ATOM 632 C C . ALA A 1 75 ? -4.389 -12.283 -12.136 1.00 92.75 75 ALA A C 1
ATOM 634 O O . ALA A 1 75 ? -5.110 -12.557 -11.182 1.00 92.75 75 ALA A O 1
ATOM 635 N N . VAL A 1 76 ? -4.887 -11.989 -13.343 1.00 92.25 76 VAL A N 1
ATOM 636 C CA . VAL A 1 76 ? -6.327 -11.827 -13.625 1.00 92.25 76 VAL A CA 1
ATOM 637 C C . VAL A 1 76 ? -7.147 -13.060 -13.244 1.00 92.25 76 VAL A C 1
ATOM 639 O O . VAL A 1 76 ? -8.209 -12.910 -12.652 1.00 92.25 76 VAL A O 1
ATOM 642 N N . VAL A 1 77 ? -6.646 -14.270 -13.508 1.00 94.75 77 VAL A N 1
ATOM 643 C CA . VAL A 1 77 ? -7.362 -15.520 -13.180 1.00 94.75 77 VAL A CA 1
ATOM 644 C C . VAL A 1 77 ? -7.485 -15.755 -11.667 1.00 94.75 77 VAL A C 1
ATOM 646 O O . VAL A 1 77 ? -8.408 -16.433 -11.225 1.00 94.75 77 VAL A O 1
ATOM 649 N N . LYS A 1 78 ? -6.576 -15.203 -10.855 1.00 94.88 78 LYS A N 1
ATOM 650 C CA . LYS A 1 78 ? -6.577 -15.380 -9.392 1.00 94.88 78 LYS A CA 1
ATOM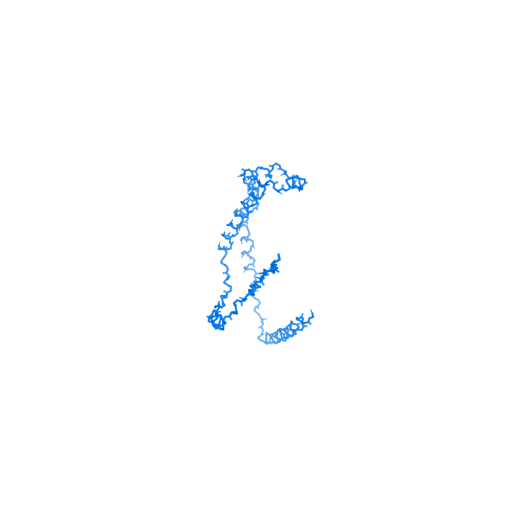 651 C C . LYS A 1 78 ? -7.396 -14.326 -8.647 1.00 94.88 78 LYS A C 1
ATOM 653 O O . LYS A 1 78 ? -7.643 -14.482 -7.453 1.00 94.88 78 LYS A O 1
ATOM 658 N N . LEU A 1 79 ? -7.762 -13.235 -9.311 1.00 93.88 79 LEU A N 1
ATOM 659 C CA . LEU A 1 79 ? -8.416 -12.096 -8.681 1.00 93.88 79 LEU A CA 1
ATOM 660 C C . LEU A 1 79 ? -9.930 -12.294 -8.615 1.00 93.88 79 LEU A C 1
ATOM 662 O O . LEU A 1 79 ? -10.559 -12.661 -9.601 1.00 93.88 79 LEU A O 1
ATOM 666 N N . GLN A 1 80 ? -10.521 -11.953 -7.466 1.00 93.25 80 GLN A N 1
ATOM 667 C CA . GLN A 1 80 ? -11.980 -11.927 -7.291 1.00 93.25 80 GLN A CA 1
ATOM 668 C C . GLN A 1 80 ? -12.643 -10.878 -8.196 1.00 93.25 80 GLN A C 1
ATOM 670 O O . GLN A 1 80 ? -13.692 -11.120 -8.780 1.00 93.25 80 GLN A O 1
ATOM 675 N N . SER A 1 81 ? -12.009 -9.708 -8.33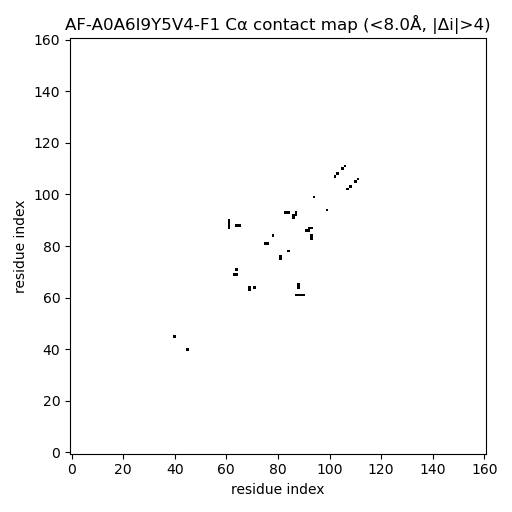7 1.00 93.12 81 SER A N 1
ATOM 676 C CA . SER A 1 81 ? -12.477 -8.627 -9.208 1.00 93.12 81 SER A CA 1
ATOM 677 C C . SER A 1 81 ? -11.328 -8.086 -10.064 1.00 93.12 81 SER A C 1
ATOM 679 O O . SER A 1 81 ? -10.599 -7.181 -9.639 1.00 93.12 81 SER A O 1
ATOM 681 N N . PRO A 1 82 ? -11.149 -8.613 -11.290 1.00 94.31 82 PRO A N 1
ATOM 682 C CA . PRO A 1 82 ? -10.132 -8.125 -12.221 1.00 94.31 82 PRO A CA 1
ATOM 683 C C . PRO A 1 82 ? -10.316 -6.652 -12.603 1.00 94.31 82 PRO A C 1
ATOM 685 O O . PRO A 1 82 ? -9.339 -5.938 -12.813 1.00 94.31 82 PRO A O 1
ATOM 688 N N . GLN A 1 83 ? -11.563 -6.176 -12.659 1.00 93.50 83 GLN A N 1
ATOM 689 C CA . GLN A 1 83 ? -11.868 -4.787 -13.001 1.00 93.50 83 GLN A CA 1
ATOM 690 C C . GLN A 1 83 ? -11.375 -3.815 -11.921 1.00 93.50 83 GLN A C 1
ATOM 692 O O . GLN A 1 83 ? -10.759 -2.799 -12.244 1.00 93.50 83 GLN A O 1
ATOM 697 N N . LYS A 1 84 ? -11.581 -4.144 -10.637 1.00 93.38 84 LYS A N 1
ATOM 698 C CA . LYS A 1 84 ? -11.069 -3.338 -9.518 1.00 93.38 84 LYS A CA 1
ATOM 699 C C . LYS A 1 84 ? -9.542 -3.258 -9.558 1.00 93.38 84 LYS A C 1
ATOM 701 O O . LYS A 1 84 ? -8.976 -2.181 -9.384 1.00 93.38 84 LYS A O 1
ATOM 706 N N . PHE A 1 85 ? -8.885 -4.377 -9.864 1.00 93.75 85 PHE A N 1
ATOM 707 C CA . PHE A 1 85 ? -7.435 -4.422 -10.027 1.00 93.75 85 PHE A CA 1
ATOM 708 C C . PHE A 1 85 ? -6.943 -3.555 -11.193 1.00 93.75 85 PHE A C 1
ATOM 710 O O . PHE A 1 85 ? -6.001 -2.786 -11.020 1.00 93.75 85 PHE A O 1
ATOM 717 N N . ALA A 1 86 ? -7.593 -3.616 -12.358 1.00 94.06 86 ALA A N 1
ATOM 718 C CA . ALA A 1 86 ? -7.229 -2.776 -13.498 1.00 94.06 86 ALA A CA 1
ATOM 719 C C . ALA A 1 86 ? -7.332 -1.279 -13.157 1.00 94.06 86 ALA A C 1
ATOM 721 O O . ALA A 1 86 ? -6.389 -0.528 -13.400 1.00 94.06 86 ALA A O 1
ATOM 722 N N . ASN A 1 87 ? -8.427 -0.859 -12.517 1.00 94.31 87 ASN A N 1
ATOM 723 C CA . ASN A 1 87 ? -8.601 0.522 -12.062 1.00 94.31 87 ASN A CA 1
ATOM 724 C C . ASN A 1 87 ? -7.503 0.935 -11.069 1.00 94.31 87 ASN A C 1
ATOM 726 O O . ASN A 1 87 ? -6.924 2.013 -11.197 1.00 94.31 87 ASN A O 1
ATOM 730 N N . PHE A 1 88 ? -7.155 0.058 -10.122 1.00 94.88 88 PHE A N 1
ATOM 731 C CA . PHE A 1 88 ? -6.054 0.291 -9.186 1.00 94.88 88 PHE A CA 1
ATOM 732 C C . PHE A 1 88 ? -4.708 0.514 -9.898 1.00 94.88 88 PHE A C 1
ATOM 734 O O . PHE A 1 88 ? -4.008 1.485 -9.598 1.00 94.88 88 PHE A O 1
ATOM 741 N N . VAL A 1 89 ? -4.360 -0.332 -10.877 1.00 94.12 89 VAL A N 1
ATOM 742 C CA . VAL A 1 89 ? -3.120 -0.198 -11.669 1.00 94.12 89 VAL A CA 1
ATOM 743 C C . VAL A 1 89 ? -3.121 1.088 -12.504 1.00 94.12 89 VAL A C 1
ATOM 745 O O . VAL A 1 89 ? -2.067 1.682 -12.737 1.00 94.12 89 VAL A O 1
ATO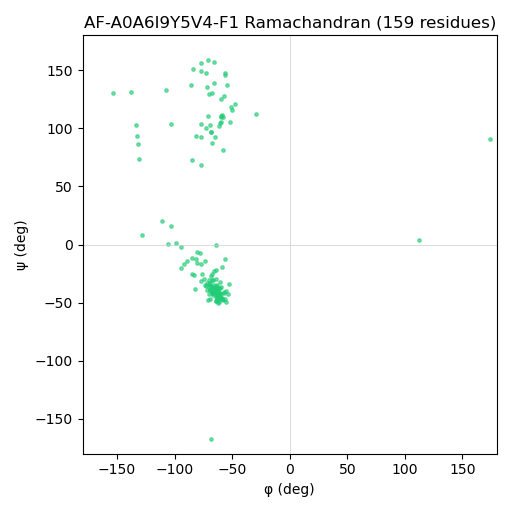M 748 N N . LEU A 1 90 ? -4.292 1.571 -12.924 1.00 93.38 90 LEU A N 1
ATOM 749 C CA . LEU A 1 90 ? -4.451 2.846 -13.631 1.00 93.38 90 LEU A CA 1
ATOM 750 C C . LEU A 1 90 ? -4.399 4.076 -12.709 1.00 93.38 90 LEU A C 1
ATOM 752 O O . LEU A 1 90 ? -4.309 5.193 -13.209 1.00 93.38 90 LEU A O 1
ATOM 756 N N . GLY A 1 91 ? -4.367 3.886 -11.388 1.00 92.50 91 GLY A N 1
ATOM 757 C CA . GLY A 1 91 ? -4.198 4.961 -10.406 1.00 92.50 91 GLY A CA 1
ATOM 758 C C . GLY A 1 91 ? -5.424 5.232 -9.540 1.00 92.50 91 GLY A C 1
ATOM 759 O O . GLY A 1 91 ? -5.386 6.139 -8.713 1.00 92.50 91 GLY A O 1
ATOM 760 N N . SER A 1 92 ? -6.503 4.456 -9.674 1.00 93.75 92 SER A N 1
ATOM 761 C CA . SER A 1 92 ? -7.606 4.530 -8.716 1.00 93.75 92 SER A CA 1
ATOM 762 C C . SER A 1 92 ? -7.174 4.045 -7.317 1.00 93.75 92 SER A C 1
ATOM 764 O O . SER A 1 92 ? -6.211 3.272 -7.186 1.00 93.75 92 SER A O 1
ATOM 766 N N . PRO A 1 93 ? -7.878 4.475 -6.253 1.00 92.31 93 PRO A N 1
ATOM 767 C CA . PRO A 1 93 ? -7.676 3.950 -4.906 1.00 92.31 93 PRO A CA 1
ATOM 768 C C . PRO A 1 93 ? -7.845 2.425 -4.845 1.00 92.31 93 PRO A C 1
ATOM 770 O O . PRO A 1 93 ? -8.636 1.844 -5.588 1.00 92.31 93 PRO A O 1
ATOM 773 N N . HIS A 1 94 ? -7.096 1.775 -3.951 1.00 91.75 94 HIS A N 1
ATOM 774 C CA . HIS A 1 94 ? -7.167 0.324 -3.737 1.00 91.75 94 HIS A CA 1
ATOM 775 C C . HIS A 1 94 ? -8.409 -0.095 -2.927 1.00 91.75 94 HIS A C 1
ATOM 777 O O . HIS A 1 94 ? -8.905 -1.212 -3.087 1.00 91.75 94 HIS A O 1
ATOM 783 N N . VAL A 1 95 ? -8.937 0.823 -2.112 1.00 93.19 95 VAL A N 1
ATOM 784 C CA . VAL A 1 95 ? -10.188 0.684 -1.357 1.00 93.19 95 VAL A CA 1
ATOM 785 C C . VAL A 1 95 ? -11.251 1.564 -2.003 1.00 93.19 95 VAL A C 1
ATOM 787 O O . VAL A 1 95 ? -10.996 2.720 -2.338 1.00 93.19 95 VAL A O 1
ATOM 790 N N . SER A 1 96 ? -12.438 1.008 -2.213 1.00 92.31 96 SER A N 1
ATOM 791 C CA . SER A 1 96 ? -13.589 1.753 -2.720 1.00 92.31 96 SER A CA 1
ATOM 792 C C . SER A 1 96 ? -14.219 2.614 -1.622 1.00 92.31 96 SER A C 1
ATOM 794 O O . SER A 1 96 ? -14.096 2.320 -0.435 1.00 92.31 96 SER A O 1
ATOM 796 N N . ALA A 1 97 ? -14.931 3.672 -2.011 1.00 92.69 97 ALA A N 1
ATOM 797 C CA . ALA A 1 97 ? -15.630 4.524 -1.050 1.00 92.69 97 ALA A CA 1
ATOM 798 C C . ALA A 1 97 ? -16.672 3.741 -0.231 1.00 92.69 97 ALA A C 1
ATOM 800 O O . ALA A 1 97 ? -16.807 3.971 0.962 1.00 92.69 97 ALA A O 1
ATOM 801 N N . GLU A 1 98 ? -17.352 2.777 -0.854 1.00 93.12 98 GLU A N 1
ATOM 802 C CA . GLU A 1 98 ? -18.325 1.914 -0.179 1.00 93.12 98 GLU A CA 1
ATOM 803 C C . GLU A 1 98 ? -17.673 1.065 0.920 1.00 93.12 98 GLU A C 1
ATOM 805 O O . GLU A 1 98 ? -18.179 1.019 2.037 1.00 93.12 98 GLU A O 1
ATOM 810 N N . GLU A 1 99 ? -16.517 0.454 0.640 1.00 93.69 99 GLU A N 1
ATOM 811 C CA . GLU A 1 99 ? -15.752 -0.301 1.643 1.00 93.69 99 GLU A CA 1
ATOM 812 C C . GLU A 1 99 ? -15.293 0.596 2.798 1.00 93.69 99 GLU A C 1
ATOM 814 O O . GLU A 1 99 ? -15.362 0.189 3.956 1.00 93.69 99 GLU A O 1
ATOM 819 N N . MET A 1 100 ? -14.870 1.827 2.494 1.00 93.12 100 MET A N 1
ATOM 820 C CA . MET A 1 100 ? -14.479 2.811 3.506 1.00 93.12 100 MET A CA 1
ATOM 821 C C . MET A 1 100 ? -15.660 3.174 4.414 1.00 93.12 100 MET A C 1
ATOM 823 O O . MET A 1 100 ? -15.533 3.138 5.635 1.00 93.12 100 MET A O 1
ATOM 827 N N . THR A 1 101 ? -16.824 3.468 3.830 1.00 93.19 101 THR A N 1
ATOM 828 C CA . THR A 1 101 ? -18.039 3.800 4.582 1.00 93.19 101 THR A CA 1
ATOM 829 C C . THR A 1 101 ? -18.543 2.613 5.396 1.00 93.19 101 THR A C 1
ATOM 831 O O . THR A 1 101 ? -18.954 2.791 6.537 1.00 93.19 101 THR A O 1
ATOM 834 N N . ALA A 1 102 ? -18.488 1.394 4.855 1.00 93.44 102 ALA A N 1
ATOM 835 C CA . ALA A 1 102 ? -18.853 0.189 5.595 1.00 93.44 102 ALA A CA 1
ATOM 836 C C . ALA A 1 102 ? -17.929 -0.033 6.804 1.00 93.44 102 ALA A C 1
ATOM 838 O O . ALA A 1 102 ? -18.402 -0.358 7.893 1.00 93.44 102 ALA A O 1
ATOM 839 N N . HIS A 1 103 ? -16.622 0.194 6.635 1.00 92.31 103 HIS A N 1
ATOM 840 C CA . HIS A 1 103 ? -15.659 0.124 7.729 1.00 92.31 103 HIS A CA 1
ATOM 841 C C . HIS A 1 103 ? -15.921 1.200 8.789 1.00 92.31 103 HIS A C 1
ATOM 843 O O . HIS A 1 103 ? -15.933 0.898 9.977 1.00 92.31 103 HIS A O 1
ATOM 849 N N . GLU A 1 104 ? -16.178 2.443 8.382 1.00 91.12 104 GLU A N 1
ATOM 850 C CA . GLU A 1 104 ? -16.520 3.532 9.300 1.00 91.12 104 GLU A CA 1
ATOM 851 C C . GLU A 1 104 ? -17.844 3.276 10.036 1.00 91.12 104 GLU A C 1
ATOM 853 O O . GLU A 1 104 ? -17.960 3.562 11.222 1.00 91.12 104 GLU A O 1
ATOM 858 N N . ALA A 1 105 ? -18.839 2.679 9.382 1.00 89.25 105 ALA A N 1
ATOM 859 C CA . ALA A 1 105 ? -20.089 2.318 10.043 1.00 89.25 105 ALA A CA 1
ATOM 860 C C . ALA A 1 105 ? -19.887 1.231 11.115 1.00 89.25 105 ALA A C 1
ATOM 862 O O . ALA A 1 105 ? -20.517 1.285 12.169 1.00 89.25 105 ALA A O 1
ATOM 863 N N . GLN A 1 106 ? -19.005 0.262 10.855 1.00 86.75 106 GLN A N 1
ATOM 864 C CA . GLN A 1 106 ? -18.744 -0.861 11.757 1.00 86.75 106 GLN A CA 1
ATOM 865 C C . GLN A 1 106 ? -17.766 -0.513 12.891 1.00 86.75 106 GLN A C 1
ATOM 867 O O . GLN A 1 106 ? -17.937 -0.977 14.017 1.00 86.75 106 GLN A O 1
ATOM 872 N N . TYR A 1 107 ? -16.742 0.286 12.593 1.00 85.62 107 TYR A N 1
ATOM 873 C CA . TYR A 1 107 ? -15.590 0.545 13.468 1.00 85.62 107 TYR A CA 1
ATOM 874 C C . TYR A 1 107 ? -15.309 2.036 13.688 1.00 85.62 107 TYR A C 1
ATOM 876 O O . TYR A 1 107 ? -14.276 2.396 14.246 1.00 85.62 107 TYR A O 1
ATOM 884 N N . GLY A 1 108 ? -16.187 2.926 13.230 1.00 84.00 108 GLY A N 1
ATOM 885 C CA . GLY A 1 108 ? -16.028 4.364 13.416 1.00 84.00 108 GLY A CA 1
ATOM 886 C C . GLY A 1 108 ? -16.179 4.790 14.872 1.00 84.00 108 GLY A C 1
ATOM 887 O O . GLY A 1 108 ? -16.225 3.985 15.802 1.00 84.00 108 GLY A O 1
ATOM 888 N N . ILE A 1 109 ? -16.307 6.098 15.077 1.00 80.56 109 ILE A N 1
ATOM 889 C CA . ILE A 1 109 ? -16.309 6.740 16.403 1.00 80.56 109 ILE A CA 1
ATOM 890 C C . ILE A 1 109 ? -17.332 6.104 17.365 1.00 80.56 109 ILE A C 1
ATOM 892 O O . ILE A 1 109 ? -17.072 5.991 18.562 1.00 80.56 109 ILE A O 1
ATOM 896 N N . GLY A 1 110 ? -18.472 5.638 16.842 1.00 79.19 110 GLY A N 1
ATOM 897 C CA . GLY A 1 110 ? -19.489 4.933 17.626 1.00 79.19 110 GLY A CA 1
ATOM 898 C C . GLY A 1 110 ? -19.011 3.605 18.227 1.00 79.19 11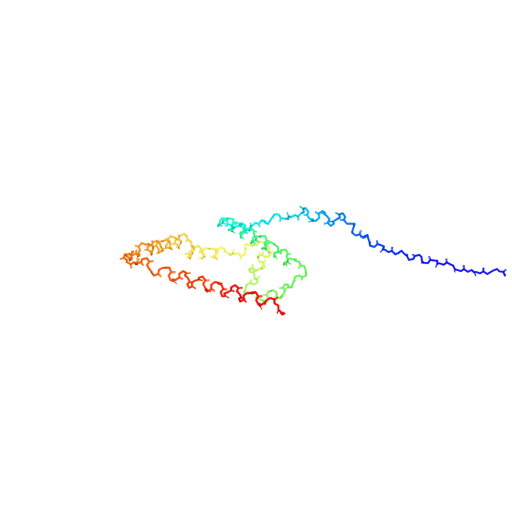0 GLY A C 1
ATOM 899 O O . GLY A 1 110 ? -19.395 3.283 19.348 1.00 79.19 110 GLY A O 1
ATOM 900 N N . GLY A 1 111 ? -18.142 2.868 17.530 1.00 78.94 111 GLY A N 1
ATOM 901 C CA . GLY A 1 111 ? -17.524 1.640 18.035 1.00 78.94 111 GLY A CA 1
ATOM 902 C C . GLY A 1 111 ? -16.496 1.926 19.129 1.00 78.94 111 GLY A C 1
ATOM 903 O O . GLY A 1 111 ? -16.579 1.353 20.210 1.00 78.94 111 GLY A O 1
ATOM 904 N N . VAL A 1 112 ? -15.599 2.888 18.894 1.00 77.75 112 VAL A N 1
ATOM 905 C CA . VAL A 1 112 ? -14.535 3.268 19.846 1.00 77.75 112 VAL A CA 1
ATOM 906 C C . VAL A 1 112 ? -15.102 3.824 21.158 1.00 77.75 112 VAL A C 1
ATOM 908 O O . VAL A 1 112 ? -14.575 3.564 22.239 1.00 77.75 112 VAL A O 1
ATOM 911 N N . LEU A 1 113 ? -16.189 4.599 21.097 1.00 81.50 113 LEU A N 1
ATOM 912 C CA . LEU A 1 113 ? -16.853 5.100 22.303 1.00 81.50 113 LEU A CA 1
ATOM 913 C C . LEU A 1 113 ? -17.518 3.967 23.100 1.00 81.50 113 LEU A C 1
ATOM 915 O O . LEU A 1 113 ? -17.446 3.954 24.328 1.00 81.50 113 LEU A O 1
ATOM 919 N N . LEU A 1 114 ? -18.160 3.019 22.412 1.00 78.62 114 LEU A N 1
ATOM 920 C CA . LEU A 1 114 ? -18.793 1.872 23.058 1.00 78.62 114 LEU A CA 1
ATOM 921 C C . LEU A 1 114 ? -17.751 0.956 23.709 1.00 78.62 114 LEU A C 1
ATOM 923 O O . LEU A 1 114 ? -17.950 0.512 24.834 1.00 78.62 114 LEU A O 1
ATOM 927 N N . GLU A 1 115 ? -16.636 0.718 23.025 1.00 80.19 115 GLU A N 1
ATOM 928 C CA . GLU A 1 115 ? -15.509 -0.066 23.523 1.00 80.19 115 GLU A CA 1
ATOM 929 C C . GLU A 1 115 ? -14.942 0.522 24.821 1.00 80.19 115 GLU A C 1
ATOM 931 O O . GLU A 1 115 ? -14.822 -0.180 25.826 1.00 80.19 115 GLU A O 1
ATOM 936 N N . GLN A 1 116 ? -14.702 1.837 24.841 1.00 82.31 116 GLN A N 1
ATOM 937 C CA . GLN A 1 116 ? -14.322 2.550 26.058 1.00 82.31 116 GLN A CA 1
ATOM 938 C C . GLN A 1 116 ? -15.346 2.324 27.174 1.00 82.31 116 GLN A C 1
ATOM 940 O O . GLN A 1 116 ? -14.973 1.938 28.277 1.00 82.31 116 GLN A O 1
ATOM 945 N N . GLN A 1 117 ? -16.642 2.500 26.906 1.00 83.75 117 GLN A N 1
ATOM 946 C CA . GLN A 1 117 ? -17.674 2.314 27.928 1.00 83.75 117 GLN A CA 1
ATOM 947 C C . GLN A 1 117 ? -17.703 0.881 28.491 1.00 83.75 117 GLN A C 1
ATOM 949 O O . GLN A 1 117 ? -17.940 0.703 29.686 1.00 83.75 117 GLN A O 1
ATOM 954 N N . LEU A 1 118 ? -17.467 -0.129 27.647 1.00 83.12 118 LEU A N 1
ATOM 955 C CA . LEU A 1 118 ? -17.440 -1.536 28.048 1.00 83.12 118 LEU A CA 1
ATOM 956 C C . LEU A 1 118 ? -16.223 -1.849 28.930 1.00 83.12 118 LEU A C 1
ATOM 958 O O . LEU A 1 118 ? -16.389 -2.431 29.999 1.00 83.12 118 LEU A O 1
ATOM 962 N N . PHE A 1 119 ? -15.026 -1.403 28.543 1.00 79.31 119 PHE A N 1
ATOM 963 C CA . PHE A 1 119 ? -13.791 -1.741 29.261 1.00 79.31 119 PHE A CA 1
ATOM 964 C C . PHE A 1 119 ? -13.478 -0.824 30.454 1.00 79.31 119 PHE A C 1
ATOM 966 O O . PHE A 1 119 ? -12.849 -1.261 31.421 1.00 79.31 119 PHE A O 1
ATOM 973 N N . TYR A 1 120 ? -13.965 0.424 30.467 1.00 67.44 120 TYR A N 1
ATOM 974 C CA . TYR A 1 120 ? -13.842 1.294 31.644 1.00 67.44 120 TYR A CA 1
ATOM 975 C C . TYR A 1 120 ? -14.669 0.785 32.838 1.00 67.44 120 TYR A C 1
ATOM 977 O O . TYR A 1 120 ? -14.264 0.987 33.983 1.00 67.44 120 TYR A O 1
ATOM 985 N N . GLN A 1 121 ? -15.794 0.100 32.600 1.00 57.81 121 GLN A N 1
ATOM 986 C CA . GLN A 1 121 ? -16.619 -0.492 33.666 1.00 57.81 121 GLN A CA 1
ATOM 987 C C . GLN A 1 121 ? -15.965 -1.721 34.309 1.00 57.81 121 GLN A C 1
ATOM 989 O O . GLN A 1 121 ? -16.100 -1.929 35.512 1.00 57.81 121 GLN A O 1
ATOM 994 N N . GLU A 1 122 ? -15.212 -2.505 33.539 1.00 55.66 122 GLU A N 1
ATOM 995 C CA . GLU A 1 122 ? -14.546 -3.717 34.032 1.00 55.66 122 GLU A CA 1
ATOM 996 C C . GLU A 1 122 ? -13.407 -3.390 35.016 1.00 55.66 122 GLU A C 1
ATOM 998 O O . GLU A 1 122 ? -13.153 -4.136 35.957 1.00 55.66 122 GLU A O 1
ATOM 1003 N N . THR A 1 123 ? -12.802 -2.202 34.897 1.00 53.75 123 THR A N 1
ATOM 1004 C CA .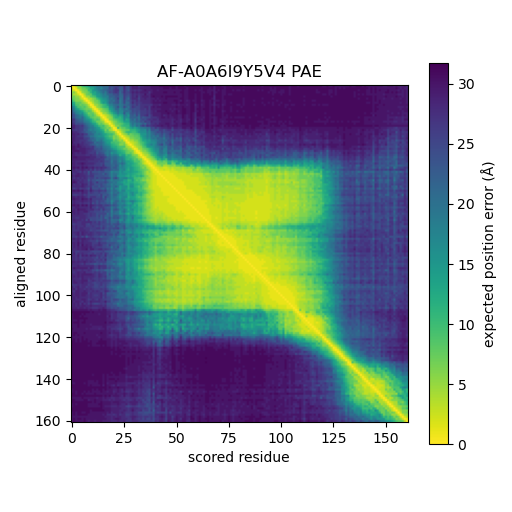 THR A 1 123 ? -11.734 -1.738 35.804 1.00 53.75 123 THR A CA 1
ATOM 1005 C C . THR A 1 123 ? -12.262 -1.255 37.172 1.00 53.75 123 THR A C 1
ATOM 1007 O O . THR A 1 123 ? -11.494 -1.142 38.122 1.00 53.75 123 THR A O 1
ATOM 1010 N N . GLN A 1 124 ? -13.565 -0.975 37.312 1.00 53.53 124 GLN A N 1
ATOM 1011 C CA . GLN A 1 124 ? -14.190 -0.521 38.573 1.00 53.53 124 GLN A CA 1
ATOM 1012 C C . GLN A 1 124 ? -14.891 -1.656 39.350 1.00 53.53 124 GLN A C 1
ATOM 1014 O O . GLN A 1 124 ? -15.473 -1.404 40.405 1.00 53.53 124 GLN A O 1
ATOM 1019 N N . ALA A 1 125 ? -14.852 -2.895 38.846 1.00 51.56 125 ALA A N 1
ATOM 1020 C CA . ALA A 1 125 ? -15.607 -4.031 39.381 1.00 51.56 125 ALA A CA 1
ATOM 1021 C C . ALA A 1 125 ? -14.743 -5.113 40.062 1.00 51.56 125 ALA A C 1
ATOM 1023 O O . ALA A 1 125 ? -15.215 -6.232 40.243 1.00 51.56 125 ALA A O 1
ATOM 1024 N N . GLU A 1 126 ? -13.520 -4.793 40.490 1.00 37.16 126 GLU A N 1
ATOM 1025 C CA . GLU A 1 126 ? -12.745 -5.640 41.409 1.00 37.16 126 GLU A CA 1
ATOM 1026 C C . GLU A 1 126 ? -12.785 -5.036 42.825 1.00 37.16 126 GLU A C 1
ATOM 1028 O O . GLU A 1 126 ? -12.111 -4.037 43.096 1.00 37.16 126 GLU A O 1
ATOM 1033 N N . PRO A 1 127 ? -13.585 -5.584 43.759 1.00 42.47 127 PRO A N 1
ATOM 1034 C CA . PRO A 1 127 ? -13.382 -5.323 45.172 1.00 42.47 127 PRO A CA 1
ATOM 1035 C C . PRO A 1 127 ? -12.104 -6.040 45.622 1.00 42.47 127 PRO A C 1
ATOM 1037 O O . PRO A 1 127 ? -12.081 -7.263 45.723 1.00 42.47 127 PRO A O 1
ATOM 1040 N N . GLU A 1 128 ? -11.066 -5.260 45.927 1.00 49.00 128 GLU A N 1
ATOM 1041 C CA . GLU A 1 128 ? -9.879 -5.661 46.695 1.00 49.00 128 GLU A CA 1
ATOM 1042 C C . GLU A 1 128 ? -10.192 -6.773 47.722 1.00 49.00 128 GLU A C 1
ATOM 1044 O O . GLU A 1 128 ? -10.878 -6.510 48.723 1.00 49.00 128 GLU A O 1
ATOM 1049 N N . PRO A 1 129 ? -9.679 -8.010 47.565 1.00 38.97 129 PRO A N 1
ATOM 1050 C CA . PRO A 1 129 ? -9.710 -8.969 48.651 1.00 38.97 129 PRO A CA 1
ATOM 1051 C C . PRO A 1 129 ? -8.603 -8.609 49.646 1.00 38.97 129 PRO A C 1
ATOM 1053 O O . PRO A 1 129 ? -7.457 -9.051 49.556 1.00 38.97 129 PRO A O 1
ATOM 1056 N N . LEU A 1 130 ? -8.985 -7.818 50.649 1.00 47.31 130 LEU A N 1
ATOM 1057 C CA . LEU A 1 130 ? -8.279 -7.659 51.917 1.00 47.31 130 LEU A CA 1
ATOM 1058 C C . LEU A 1 130 ? -8.137 -9.028 52.612 1.00 47.31 130 LEU A C 1
ATOM 1060 O O . LEU A 1 130 ? -8.957 -9.340 53.468 1.00 47.31 130 LEU A O 1
ATOM 1064 N N . ASN A 1 131 ? -7.151 -9.853 52.235 1.00 48.81 131 ASN A N 1
ATOM 1065 C CA . ASN A 1 131 ? -6.441 -10.821 53.091 1.00 48.81 131 ASN A CA 1
ATOM 1066 C C . ASN A 1 131 ? -5.473 -11.687 52.257 1.00 48.81 131 ASN A C 1
ATOM 1068 O O . ASN A 1 131 ? -5.832 -12.771 51.797 1.00 48.81 131 ASN A O 1
ATOM 1072 N N . ALA A 1 132 ? -4.221 -11.255 52.118 1.00 38.22 132 ALA A N 1
ATOM 1073 C CA . ALA A 1 132 ? -3.120 -12.154 51.791 1.00 38.22 132 ALA A CA 1
ATOM 1074 C C . ALA A 1 132 ? -1.945 -11.838 52.721 1.00 38.22 132 ALA A C 1
ATOM 1076 O O . ALA A 1 132 ? -1.263 -10.826 52.580 1.00 38.22 132 ALA A O 1
ATOM 1077 N N . SER A 1 133 ? -1.761 -12.695 53.726 1.00 46.41 133 SER A N 1
ATOM 1078 C CA . SER A 1 133 ? -0.596 -12.681 54.611 1.00 46.41 133 SER A CA 1
ATOM 1079 C C . SER A 1 133 ? 0.706 -12.757 53.785 1.00 46.41 133 SER A C 1
ATOM 1081 O O . SER A 1 133 ? 0.779 -13.582 52.868 1.00 46.41 133 SER A O 1
ATOM 1083 N N . PRO A 1 134 ? 1.746 -11.963 54.113 1.00 50.25 134 PRO A N 1
ATOM 1084 C CA . PRO A 1 134 ? 2.992 -11.845 53.337 1.00 50.25 134 PRO A CA 1
ATOM 1085 C C . PRO A 1 134 ? 3.847 -13.127 53.241 1.00 50.25 134 PRO A C 1
ATOM 1087 O O . PRO A 1 134 ? 4.881 -13.136 52.580 1.00 50.25 134 PRO A O 1
ATOM 1090 N N . GLU A 1 135 ? 3.430 -14.237 53.850 1.00 51.09 135 GLU A N 1
ATOM 1091 C CA . GLU A 1 135 ? 4.207 -15.485 53.920 1.00 51.09 135 GLU A CA 1
ATOM 1092 C C . GLU A 1 135 ? 4.052 -16.400 52.685 1.00 51.09 135 GLU A C 1
ATOM 1094 O O . GLU A 1 135 ? 4.806 -17.363 52.520 1.00 51.09 135 GLU A O 1
ATOM 1099 N N . VAL A 1 136 ? 3.086 -16.132 51.796 1.00 49.62 136 VAL A N 1
ATOM 1100 C CA . VAL A 1 136 ? 2.819 -16.983 50.612 1.00 49.62 136 VAL A CA 1
ATOM 1101 C C . VAL A 1 136 ? 3.540 -16.479 49.352 1.00 49.62 136 VAL A C 1
ATOM 1103 O O . VAL A 1 136 ? 3.805 -17.247 48.426 1.00 49.62 136 VAL A O 1
ATOM 1106 N N . GLU A 1 137 ? 3.936 -15.207 49.328 1.00 53.88 137 GLU A N 1
ATOM 1107 C CA . GLU A 1 137 ? 4.521 -14.562 48.148 1.00 53.88 137 GLU A CA 1
ATOM 1108 C C . GLU A 1 137 ? 6.029 -14.833 47.992 1.00 53.88 137 GLU A C 1
ATOM 1110 O O . GLU A 1 137 ? 6.554 -14.866 46.877 1.00 53.88 137 GLU A O 1
ATOM 1115 N N . GLU A 1 138 ? 6.731 -15.112 49.094 1.00 54.03 138 GLU A N 1
ATOM 1116 C CA . GLU A 1 138 ? 8.162 -15.449 49.073 1.00 54.03 138 GLU A CA 1
ATOM 1117 C C . GLU A 1 138 ? 8.418 -16.850 48.495 1.00 54.03 138 GLU A C 1
ATOM 1119 O O . GLU A 1 138 ? 9.322 -17.047 47.680 1.00 54.03 138 GLU A O 1
ATOM 1124 N N . ARG A 1 139 ? 7.550 -17.814 48.830 1.00 45.78 139 ARG A N 1
ATOM 1125 C CA . ARG A 1 139 ? 7.656 -19.204 48.356 1.00 45.78 139 ARG A CA 1
ATOM 1126 C C . ARG A 1 139 ? 7.459 -19.315 46.841 1.00 45.78 139 ARG A C 1
ATOM 1128 O O . ARG A 1 139 ? 8.125 -20.108 46.182 1.00 45.78 139 ARG A O 1
ATOM 1135 N N . ASN A 1 140 ? 6.581 -18.480 46.283 1.00 53.38 140 ASN A N 1
ATOM 1136 C CA . ASN A 1 140 ? 6.284 -18.465 44.851 1.00 53.38 140 ASN A CA 1
ATOM 1137 C C . ASN A 1 140 ? 7.396 -17.766 44.037 1.00 53.38 140 ASN A C 1
ATOM 1139 O O . ASN A 1 140 ? 7.714 -18.178 42.919 1.00 53.38 140 ASN A O 1
ATOM 1143 N N . LYS A 1 141 ? 8.073 -16.763 44.621 1.00 56.28 141 LYS A N 1
ATOM 1144 C CA . LYS A 1 141 ? 9.246 -16.111 44.007 1.00 56.28 141 LYS A CA 1
ATOM 1145 C C . LYS A 1 141 ? 10.443 -17.060 43.893 1.00 56.28 141 LYS A C 1
ATOM 1147 O O . LYS A 1 141 ? 11.124 -17.050 42.866 1.00 56.28 141 LYS A O 1
ATOM 1152 N N . GLU A 1 142 ? 10.671 -17.925 44.885 1.00 56.66 142 GLU A N 1
ATOM 1153 C CA . GLU A 1 142 ? 11.750 -18.921 44.824 1.00 56.66 142 GLU A CA 1
ATOM 1154 C C . GLU A 1 142 ? 11.481 -20.013 43.770 1.00 56.66 142 GLU A C 1
ATOM 1156 O O . GLU A 1 142 ? 12.382 -20.392 43.014 1.00 56.66 142 GLU A O 1
ATOM 1161 N N . GLU A 1 143 ? 10.232 -20.472 43.639 1.00 58.50 143 GLU A N 1
ATOM 1162 C CA . GLU A 1 143 ? 9.840 -21.416 42.583 1.00 58.50 143 GLU A CA 1
ATOM 1163 C C . GLU A 1 143 ? 9.945 -20.806 41.175 1.00 58.50 143 GLU A C 1
ATOM 1165 O O . GLU A 1 143 ? 10.397 -21.477 40.238 1.00 58.50 143 GLU A O 1
ATOM 1170 N N . GLY A 1 144 ? 9.600 -19.522 41.023 1.00 64.25 144 GLY A N 1
ATOM 1171 C CA . GLY A 1 144 ? 9.774 -18.769 39.779 1.00 64.25 144 GLY A CA 1
ATOM 1172 C C . GLY A 1 144 ? 11.241 -18.659 39.351 1.00 64.25 144 GLY A C 1
ATOM 1173 O O . GLY A 1 144 ? 11.567 -18.893 38.183 1.00 64.25 144 GLY A O 1
ATOM 1174 N N . LEU A 1 145 ? 12.152 -18.403 40.298 1.00 57.44 145 LEU A N 1
ATOM 1175 C CA . LEU A 1 145 ? 13.589 -18.304 40.019 1.00 57.44 145 LEU A CA 1
ATOM 1176 C C . LEU A 1 145 ? 14.199 -19.654 39.601 1.00 57.44 145 LEU A C 1
ATOM 1178 O O . LEU A 1 145 ? 15.026 -19.712 38.686 1.00 57.44 145 LEU A O 1
ATOM 1182 N N . ARG A 1 146 ? 13.757 -20.758 40.222 1.00 57.72 146 ARG A N 1
ATOM 1183 C CA . ARG A 1 146 ? 14.194 -22.121 39.864 1.00 57.72 146 ARG A CA 1
ATOM 1184 C C . ARG A 1 146 ? 13.726 -22.526 38.462 1.00 57.72 146 ARG A C 1
ATOM 1186 O O . ARG A 1 146 ? 14.487 -23.148 37.718 1.00 57.72 146 ARG A O 1
ATOM 1193 N N . ARG A 1 147 ? 12.512 -22.128 38.061 1.00 57.31 147 ARG A N 1
ATOM 1194 C CA . ARG A 1 147 ? 11.990 -22.344 36.697 1.00 57.31 147 ARG A CA 1
ATOM 1195 C C . ARG A 1 147 ? 12.760 -21.548 35.640 1.00 57.31 147 ARG A C 1
ATOM 1197 O O . ARG A 1 147 ? 13.070 -22.086 34.578 1.00 57.31 147 ARG A O 1
ATOM 1204 N N . LEU A 1 148 ? 13.145 -20.310 35.946 1.00 57.78 148 LEU A N 1
ATOM 1205 C CA . LEU A 1 148 ? 13.946 -19.476 35.046 1.00 57.78 148 LEU A CA 1
ATOM 1206 C C . LEU A 1 148 ? 15.370 -20.027 34.861 1.00 57.78 148 LEU A C 1
ATOM 1208 O O . LEU A 1 148 ? 15.852 -20.119 33.732 1.00 57.78 148 LEU A O 1
ATOM 1212 N N . GLN A 1 149 ? 16.014 -20.501 35.935 1.00 56.69 149 GLN A N 1
ATOM 1213 C CA . GLN A 1 149 ? 17.323 -21.164 35.839 1.00 56.69 149 GLN A CA 1
ATOM 1214 C C . GLN A 1 149 ? 17.279 -22.474 35.034 1.00 56.69 149 GLN A C 1
ATOM 1216 O O . GLN A 1 149 ? 18.225 -22.773 34.301 1.00 56.69 149 GLN A O 1
ATOM 1221 N N . SER A 1 150 ? 16.183 -23.234 35.131 1.00 55.94 150 SER A N 1
ATOM 1222 C CA . SER A 1 150 ? 15.948 -24.434 34.315 1.00 55.94 150 SER A CA 1
ATOM 1223 C C . SER A 1 150 ? 15.871 -24.101 32.820 1.00 55.94 150 SER A C 1
ATOM 1225 O O . SER A 1 150 ? 16.524 -24.758 32.006 1.00 55.94 150 SER A O 1
ATOM 1227 N N . ASN A 1 151 ? 15.142 -23.044 32.449 1.00 50.00 151 ASN A N 1
ATOM 1228 C CA . ASN A 1 151 ? 14.991 -22.650 31.044 1.00 50.00 151 ASN A CA 1
ATOM 1229 C C . ASN A 1 151 ? 16.288 -22.106 30.427 1.00 50.00 151 ASN A C 1
ATOM 1231 O O . ASN A 1 151 ? 16.568 -22.379 29.260 1.00 50.00 151 ASN A O 1
ATOM 1235 N N . ILE A 1 152 ? 17.132 -21.419 31.204 1.00 55.12 152 ILE A N 1
ATOM 1236 C CA . ILE A 1 152 ? 18.421 -20.898 30.713 1.00 55.12 152 ILE A CA 1
ATOM 1237 C C . ILE A 1 152 ? 19.407 -22.035 30.385 1.00 55.12 152 ILE A C 1
ATOM 1239 O O . ILE A 1 152 ? 20.130 -21.958 29.388 1.00 55.12 152 ILE A O 1
ATOM 1243 N N . ARG A 1 153 ? 19.416 -23.123 31.173 1.00 53.38 153 ARG A N 1
ATOM 1244 C CA . ARG A 1 153 ? 20.244 -24.311 30.877 1.00 53.38 153 ARG A CA 1
ATOM 1245 C C . ARG A 1 153 ? 19.742 -25.093 29.662 1.00 53.38 153 ARG A C 1
ATOM 1247 O O . ARG A 1 153 ? 20.548 -25.696 28.958 1.00 53.38 153 ARG A O 1
ATOM 1254 N N . HIS A 1 154 ? 18.434 -25.067 29.407 1.00 46.00 154 HIS A N 1
ATOM 1255 C CA . HIS A 1 154 ? 17.833 -25.765 28.271 1.00 46.00 154 HIS A CA 1
ATOM 1256 C C . HIS A 1 154 ? 18.107 -25.059 26.932 1.00 46.00 154 HIS A C 1
ATOM 1258 O O . HIS A 1 154 ? 18.247 -25.723 25.909 1.00 46.00 154 HIS A O 1
ATOM 1264 N N . PHE A 1 155 ? 18.266 -23.731 26.941 1.00 46.38 155 PHE A N 1
ATOM 1265 C CA . PHE A 1 155 ? 18.555 -22.953 25.732 1.00 46.38 155 PHE A CA 1
ATOM 1266 C C . PHE A 1 155 ? 20.004 -23.121 25.237 1.00 46.38 155 PHE A C 1
ATOM 1268 O O . PHE A 1 155 ? 20.244 -23.205 24.039 1.00 46.38 155 PHE A O 1
ATOM 1275 N N . HIS A 1 156 ? 20.977 -23.272 26.145 1.00 51.16 156 HIS A N 1
ATOM 1276 C CA . HIS A 1 156 ? 22.393 -23.427 25.772 1.00 51.16 156 HIS A CA 1
ATOM 1277 C C . HIS A 1 156 ? 22.759 -24.797 25.175 1.00 51.16 156 HIS A C 1
ATOM 1279 O O . HIS A 1 156 ? 23.830 -24.933 24.593 1.00 51.16 156 HIS A O 1
ATOM 1285 N N . SER A 1 157 ? 21.898 -25.814 25.298 1.00 51.88 157 SER A N 1
ATOM 1286 C CA . SER A 1 157 ? 22.183 -27.161 24.767 1.00 51.88 157 SER A CA 1
ATOM 1287 C C . SER A 1 157 ? 21.622 -27.405 23.363 1.00 51.88 157 SER A C 1
ATOM 1289 O O . SER A 1 157 ? 21.820 -28.488 22.820 1.00 51.88 157 SER A O 1
ATOM 1291 N N . ARG A 1 158 ? 20.907 -26.437 22.771 1.00 53.97 158 ARG A N 1
ATOM 1292 C CA . ARG A 1 158 ? 20.183 -26.626 21.502 1.00 53.97 158 ARG A CA 1
ATOM 1293 C C . ARG A 1 158 ? 20.829 -25.957 20.281 1.00 53.97 158 ARG A C 1
ATOM 1295 O O . ARG A 1 158 ? 20.320 -26.132 19.184 1.00 53.97 158 ARG A O 1
ATOM 1302 N N . GLU A 1 159 ? 21.963 -25.279 20.467 1.00 53.56 159 GLU A N 1
ATOM 1303 C CA . GLU A 1 159 ? 22.710 -24.564 19.412 1.00 53.56 159 GLU A CA 1
ATOM 1304 C C . GLU A 1 159 ? 23.967 -25.313 18.920 1.00 53.56 159 GLU A C 1
ATOM 1306 O O . GLU A 1 159 ? 24.829 -24.736 18.265 1.00 53.56 159 GLU A O 1
ATOM 1311 N N . PHE A 1 160 ? 24.096 -26.610 19.213 1.00 48.81 160 PHE A N 1
ATOM 1312 C CA . PHE A 1 160 ? 25.134 -27.452 18.610 1.00 48.81 160 PHE A CA 1
ATOM 1313 C C . PHE A 1 160 ? 24.529 -28.754 18.089 1.00 48.81 160 PHE A C 1
ATOM 1315 O O . PHE A 1 160 ? 24.523 -29.761 18.797 1.00 48.81 160 PHE A O 1
ATOM 1322 N N . LEU A 1 161 ? 24.026 -28.708 16.852 1.00 45.44 161 LEU A N 1
ATOM 1323 C CA . LEU A 1 161 ? 23.987 -29.816 15.889 1.00 45.44 161 LEU A CA 1
ATOM 1324 C C . LEU A 1 161 ? 23.815 -29.258 14.473 1.00 45.44 161 LEU A C 1
ATOM 1326 O O . LEU A 1 161 ? 22.834 -28.517 14.254 1.00 45.44 161 LEU A O 1
#

Sequence (161 aa):
MYPIPFGFQIRSAIFTVPSLSPWFRKAAQYFHPEKLEPRYLTEDEYREQGETETVKALEELRVFCRNPTFPSWVAVVKLQSPQKFANFVLGSPHVSAEEMTAHEAQYGIGGVLLEQQLFYQETQAEPEPLNASPEVEERNKEEGLRRLQSNIRHFHSREFL

Mean predicted aligned error: 19.6 Å

Radius of gyration: 34.03 Å; Cα contacts (8 Å, |Δi|>4): 24; chains: 1; bounding box: 89×37×100 Å

Secondary structure (DSSP, 8-state):
---------------------HHHHHHTTT--------PPPPHHHHHHHHHHHHHHHHHHHHHHHHSTTS-HHHHHHH-S-HHHHHHHHHT--SS-HHHHHHHHHHHSHHHHHHHHHHHHHHTT---------TTTHHHHHHHHHHHHHHHHHHHTTSS--